Protein AF-A0A1W9R0A8-F1 (afdb_monomer_lite)

Secondary structure (DSSP, 8-state):
--TTTTTEEE-SSHHHHHHHHHTT-EEE-EEE-SSGGGTT-THHHHHHHHTTEEEE-S---

Radius of gyration: 13.76 Å; chains: 1; bounding box: 33×22×35 Å

Foldseek 3Di:
DCPQVVAEDEDQDPVSCVVQVVVNHHYDADEAEALVQCPPPVVVVVVVVVVGHDYYDHHDD

Structure (mmCIF, N/CA/C/O backbone):
data_AF-A0A1W9R0A8-F1
#
_entry.id   AF-A0A1W9R0A8-F1
#
loop_
_atom_site.group_PDB
_atom_site.id
_atom_site.type_symbol
_atom_site.label_atom_id
_atom_site.label_alt_id
_atom_site.label_comp_id
_atom_site.label_asym_id
_atom_site.label_entity_id
_atom_site.label_seq_id
_atom_site.pdbx_PDB_ins_code
_atom_site.Cartn_x
_atom_site.Cartn_y
_atom_site.Cartn_z
_atom_site.occupancy
_atom_site.B_iso_or_equiv
_atom_site.auth_seq_id
_atom_site.auth_comp_id
_atom_site.auth_asym_id
_atom_site.auth_atom_id
_atom_site.pdbx_PDB_model_num
ATOM 1 N N . MET A 1 1 ? -1.039 -16.855 7.976 1.00 61.75 1 MET A N 1
ATOM 2 C CA . MET A 1 1 ? -1.282 -15.399 7.850 1.00 61.75 1 MET A CA 1
ATOM 3 C C . MET A 1 1 ? -2.215 -14.805 8.926 1.00 61.75 1 MET A C 1
ATOM 5 O O . MET A 1 1 ? -2.743 -13.739 8.687 1.00 61.75 1 MET A O 1
ATOM 9 N N . ASN A 1 2 ? -2.385 -15.382 10.133 1.00 76.69 2 ASN A N 1
ATOM 10 C CA . ASN A 1 2 ? -3.424 -14.898 11.077 1.00 76.69 2 ASN A CA 1
ATOM 11 C C . ASN A 1 2 ? -2.978 -14.704 12.541 1.00 76.69 2 ASN A C 1
ATOM 13 O O . ASN A 1 2 ? -3.825 -14.591 13.421 1.00 76.69 2 ASN A O 1
ATOM 17 N N . ARG A 1 3 ? -1.669 -14.618 12.832 1.00 91.75 3 ARG A N 1
ATOM 18 C CA . ARG A 1 3 ? -1.176 -14.520 14.226 1.00 91.75 3 ARG A CA 1
ATOM 19 C C . ARG A 1 3 ? -1.722 -13.309 15.004 1.00 91.75 3 ARG A C 1
ATOM 21 O O . ARG A 1 3 ? -1.853 -13.398 16.214 1.00 91.75 3 ARG A O 1
ATOM 28 N N . ASN A 1 4 ? -2.066 -12.211 14.323 1.00 94.75 4 ASN A N 1
ATOM 29 C CA . ASN A 1 4 ? -2.504 -10.949 14.941 1.00 94.75 4 ASN A CA 1
ATOM 30 C C . ASN A 1 4 ? -3.904 -10.495 14.492 1.00 94.75 4 ASN A C 1
ATOM 32 O O . ASN A 1 4 ? -4.219 -9.309 14.564 1.00 94.75 4 ASN A O 1
ATOM 36 N N . ALA A 1 5 ? -4.757 -11.415 14.027 1.00 93.31 5 ALA A N 1
ATOM 37 C CA . ALA A 1 5 ? -6.062 -11.068 13.449 1.00 93.31 5 ALA A CA 1
ATOM 38 C C . ALA A 1 5 ? -7.015 -10.354 14.435 1.00 93.31 5 ALA A C 1
ATOM 40 O O . ALA A 1 5 ? -7.963 -9.679 14.019 1.00 93.31 5 ALA A O 1
ATOM 41 N N . GLN A 1 6 ? -6.765 -10.490 15.742 1.00 95.44 6 GLN A N 1
ATOM 42 C CA . GLN A 1 6 ? -7.478 -9.762 16.792 1.00 95.44 6 GLN A CA 1
ATOM 43 C C . GLN A 1 6 ? -7.097 -8.273 16.861 1.00 95.44 6 GLN A C 1
ATOM 45 O O . GLN A 1 6 ? -7.944 -7.461 17.208 1.00 95.44 6 GLN A O 1
ATOM 50 N N . PHE A 1 7 ? -5.876 -7.903 16.458 1.00 96.94 7 PHE A N 1
ATOM 51 C CA . PHE A 1 7 ? -5.347 -6.539 16.587 1.00 96.94 7 PHE A CA 1
ATOM 52 C C . PHE A 1 7 ? -5.259 -5.777 15.262 1.00 96.94 7 PHE A C 1
ATOM 54 O O . PHE A 1 7 ? -5.353 -4.551 15.257 1.00 96.94 7 PHE A O 1
ATOM 61 N N . ALA A 1 8 ? -5.047 -6.470 14.141 1.00 97.25 8 ALA A N 1
ATOM 62 C CA . ALA A 1 8 ? -4.783 -5.836 12.852 1.00 97.25 8 ALA A CA 1
ATOM 63 C C . ALA A 1 8 ? -5.428 -6.588 11.684 1.00 97.25 8 ALA A C 1
ATOM 65 O O . ALA A 1 8 ? -5.661 -7.799 11.754 1.00 97.25 8 ALA A O 1
ATOM 66 N N . LYS A 1 9 ? -5.702 -5.863 10.595 1.00 97.75 9 LYS A N 1
ATOM 67 C CA . LYS A 1 9 ? -6.233 -6.421 9.346 1.00 97.75 9 LYS A CA 1
ATOM 68 C C . LYS A 1 9 ? -5.679 -5.662 8.137 1.00 97.75 9 LYS A C 1
ATOM 70 O O . LYS A 1 9 ? -5.461 -4.455 8.210 1.00 97.75 9 LYS A O 1
ATOM 75 N N . LEU A 1 10 ? -5.466 -6.385 7.036 1.00 97.31 10 LEU A N 1
ATOM 76 C CA . LEU A 1 10 ? -5.079 -5.786 5.760 1.00 97.31 10 LEU A CA 1
ATOM 77 C C . LEU A 1 10 ? -6.204 -4.898 5.217 1.00 97.31 10 LEU A C 1
ATOM 79 O O . LEU A 1 10 ? -7.376 -5.279 5.284 1.00 97.31 10 LEU A O 1
ATOM 83 N N . ALA A 1 11 ? -5.824 -3.738 4.692 1.00 98.25 11 ALA A N 1
ATOM 84 C CA . ALA A 1 11 ? -6.701 -2.787 4.032 1.00 98.25 11 ALA A CA 1
ATOM 85 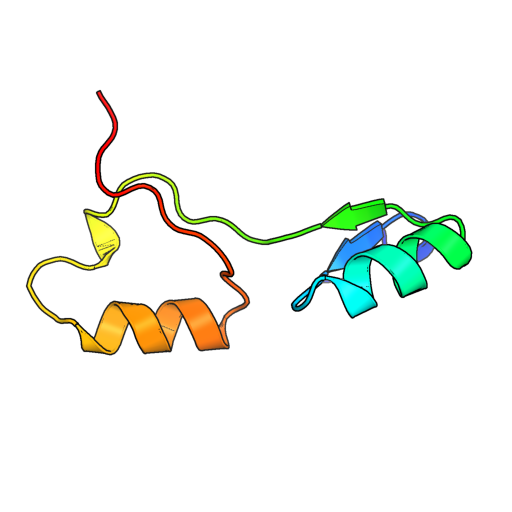C C . ALA A 1 11 ? -6.304 -2.648 2.561 1.00 98.25 11 ALA A C 1
ATOM 87 O O . ALA A 1 11 ? -5.120 -2.549 2.231 1.00 98.25 11 ALA A O 1
ATOM 88 N N . PHE A 1 12 ? -7.306 -2.638 1.686 1.00 98.19 12 PHE A N 1
ATOM 89 C CA . PHE A 1 12 ? -7.121 -2.539 0.240 1.00 98.19 12 PHE A CA 1
ATOM 90 C C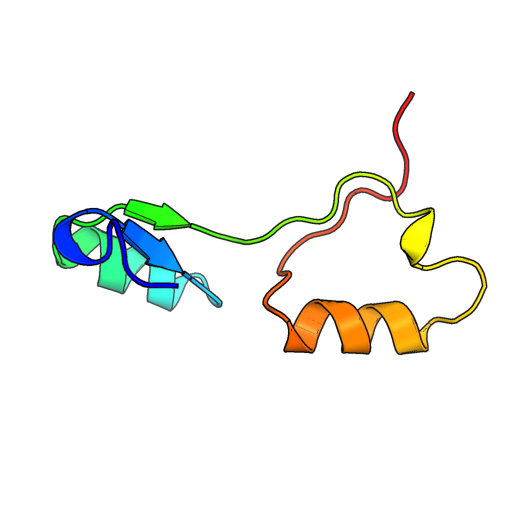 . PHE A 1 12 ? -7.777 -1.293 -0.358 1.00 98.19 12 PHE A C 1
ATOM 92 O O . PHE A 1 12 ? -7.588 -1.015 -1.541 1.00 98.19 12 PHE A O 1
ATOM 99 N N . SER A 1 13 ? -8.521 -0.543 0.449 1.00 98.25 13 SER A N 1
ATOM 100 C CA . SER A 1 13 ? -9.153 0.726 0.099 1.00 98.25 13 SER A CA 1
ATOM 101 C C . SER A 1 13 ? -9.194 1.657 1.320 1.00 98.25 13 SER A C 1
ATOM 103 O O . SER A 1 13 ? -9.043 1.191 2.455 1.00 98.25 13 SER A O 1
ATOM 105 N N . PRO A 1 14 ? -9.424 2.967 1.133 1.00 98.06 14 PRO A N 1
ATOM 106 C CA . PRO A 1 14 ? -9.678 3.883 2.246 1.00 98.06 14 PRO A CA 1
ATOM 107 C C . PRO A 1 14 ? -10.857 3.438 3.129 1.00 98.06 14 PRO A C 1
ATOM 109 O O . PRO A 1 14 ? -10.766 3.494 4.354 1.00 98.06 14 PRO A O 1
ATOM 112 N N . ASP A 1 15 ? -11.921 2.904 2.525 1.00 98.62 15 ASP A N 1
ATOM 113 C CA . ASP A 1 15 ? -13.095 2.402 3.250 1.00 98.62 15 ASP A CA 1
ATOM 114 C C . ASP A 1 15 ? -12.752 1.219 4.162 1.00 98.62 15 ASP A C 1
ATOM 116 O O . ASP A 1 15 ? -13.270 1.116 5.277 1.00 98.62 15 ASP A O 1
ATOM 120 N N . ASP A 1 16 ? -11.833 0.342 3.736 1.00 98.44 16 ASP A N 1
ATOM 121 C CA . ASP A 1 16 ? -11.312 -0.708 4.607 1.00 98.44 16 ASP A CA 1
ATOM 122 C C . ASP A 1 16 ? -10.623 -0.118 5.834 1.00 98.44 16 ASP A C 1
ATOM 124 O O . ASP A 1 16 ? -10.809 -0.642 6.932 1.00 98.44 16 ASP A O 1
ATOM 128 N N . ALA A 1 17 ? -9.857 0.965 5.675 1.00 98.19 17 ALA A N 1
ATOM 129 C CA . ALA A 1 17 ? -9.172 1.610 6.789 1.00 98.19 17 ALA A CA 1
ATOM 130 C C . ALA A 1 17 ? -10.169 2.118 7.834 1.00 98.19 17 ALA A C 1
ATOM 132 O O . ALA A 1 17 ? -10.037 1.798 9.018 1.00 98.19 17 ALA A O 1
ATOM 133 N N . VAL A 1 18 ? -11.206 2.825 7.378 1.00 98.44 18 VAL A N 1
ATOM 134 C CA . VAL A 1 18 ? -12.289 3.333 8.230 1.00 98.44 18 VAL A CA 1
ATOM 135 C C . VAL A 1 18 ? -13.022 2.177 8.910 1.00 98.44 18 VAL A C 1
ATOM 137 O O . VAL A 1 18 ? -13.140 2.144 10.135 1.00 98.44 18 VAL A O 1
ATOM 140 N N . ARG A 1 19 ? -13.451 1.167 8.144 1.00 98.56 19 ARG A N 1
ATOM 141 C CA . ARG A 1 19 ? -14.160 -0.009 8.670 1.00 98.56 19 ARG A CA 1
ATOM 142 C C . ARG A 1 19 ? -13.318 -0.776 9.691 1.00 98.56 19 ARG A C 1
ATOM 144 O O . ARG A 1 19 ? -13.853 -1.258 10.685 1.00 98.56 19 ARG A O 1
ATOM 151 N N . ILE A 1 20 ? -12.021 -0.957 9.453 1.00 98.44 20 ILE A N 1
ATOM 152 C CA . ILE A 1 20 ? -11.119 -1.677 10.365 1.00 98.44 20 ILE A CA 1
ATOM 153 C C . ILE A 1 20 ? -10.892 -0.864 11.647 1.00 98.44 20 ILE A C 1
ATOM 155 O O . ILE A 1 20 ? -10.988 -1.439 12.733 1.00 98.44 20 ILE A O 1
ATOM 159 N N . GLY A 1 21 ? -10.680 0.450 11.528 1.00 98.12 21 GLY A N 1
ATOM 160 C CA . GLY A 1 21 ? -10.540 1.362 12.666 1.00 98.12 21 GLY A CA 1
ATOM 161 C C . GLY A 1 21 ? -11.784 1.391 13.554 1.00 98.12 21 GLY A C 1
ATOM 162 O O . GLY A 1 21 ? -11.672 1.228 14.767 1.00 98.12 21 GLY A O 1
ATOM 163 N N . ASN A 1 22 ? -12.976 1.459 12.954 1.00 98.31 22 ASN A N 1
ATOM 164 C CA . ASN A 1 22 ? -14.254 1.405 13.678 1.00 98.31 22 ASN A CA 1
ATOM 165 C C . ASN A 1 22 ? -14.461 0.088 14.446 1.00 98.31 22 ASN A C 1
ATOM 167 O O . ASN A 1 22 ? -15.201 0.049 15.421 1.00 98.31 22 ASN A O 1
ATOM 171 N N . ASN A 1 23 ? -13.786 -0.989 14.036 1.00 97.56 23 ASN A N 1
ATOM 172 C CA . ASN A 1 23 ? -13.789 -2.275 14.737 1.00 97.56 23 ASN A CA 1
ATOM 173 C C . ASN A 1 23 ? -12.683 -2.384 15.809 1.00 97.56 23 ASN A C 1
ATOM 175 O O . ASN A 1 23 ? -12.391 -3.486 16.273 1.00 97.56 23 ASN A O 1
ATOM 179 N N . GLY A 1 24 ? -12.021 -1.276 16.163 1.00 97.94 24 GLY A N 1
ATOM 180 C CA . GLY A 1 24 ? -10.955 -1.233 17.169 1.00 97.94 24 GLY A CA 1
ATOM 181 C C . GLY A 1 24 ? -9.640 -1.883 16.727 1.00 97.94 24 GLY A C 1
ATOM 182 O O . GLY A 1 24 ? -8.795 -2.197 17.565 1.00 97.94 24 GLY A O 1
ATOM 183 N N . LYS A 1 25 ? -9.454 -2.120 15.422 1.00 98.12 25 LYS A N 1
ATOM 184 C CA . LYS A 1 25 ? -8.263 -2.775 14.864 1.00 98.12 25 LYS A CA 1
ATOM 185 C C . LYS A 1 25 ? -7.391 -1.788 14.098 1.00 98.12 25 LYS A C 1
ATOM 187 O O . LYS A 1 25 ? -7.850 -0.760 13.612 1.00 98.12 25 LYS A O 1
ATOM 192 N N . ARG A 1 26 ? -6.119 -2.143 13.925 1.00 98.06 26 ARG A N 1
ATOM 193 C CA . ARG A 1 26 ? -5.178 -1.408 13.072 1.00 98.06 26 ARG A CA 1
ATOM 194 C C . ARG A 1 26 ? -5.355 -1.824 11.612 1.00 98.06 26 ARG A C 1
ATOM 196 O O . ARG A 1 26 ? -5.241 -3.008 11.286 1.00 98.06 26 ARG A O 1
ATOM 203 N N . ALA A 1 27 ? -5.621 -0.853 10.744 1.00 98.06 27 ALA A N 1
ATOM 204 C CA . ALA A 1 27 ? -5.576 -1.037 9.299 1.00 98.06 27 ALA A CA 1
ATOM 205 C C . ALA A 1 27 ? -4.119 -1.063 8.823 1.00 98.06 27 ALA A C 1
ATOM 207 O O . ALA A 1 27 ? -3.327 -0.207 9.211 1.00 98.06 27 ALA A O 1
ATOM 208 N N . VAL A 1 28 ? -3.767 -2.046 7.996 1.00 97.69 28 VAL A N 1
ATOM 209 C CA . VAL A 1 28 ? -2.416 -2.200 7.443 1.00 97.69 28 VAL A CA 1
ATOM 210 C C . VAL A 1 28 ? -2.503 -2.228 5.925 1.00 97.69 28 VAL A C 1
ATOM 212 O O . VAL A 1 28 ? -3.101 -3.140 5.358 1.00 97.69 28 VAL A O 1
ATOM 215 N N . PHE A 1 29 ? -1.890 -1.247 5.271 1.00 98.19 29 PHE A N 1
ATOM 216 C CA . PHE A 1 29 ? -1.703 -1.244 3.823 1.00 98.19 29 PHE A CA 1
ATOM 217 C C . PHE A 1 29 ? -0.343 -1.841 3.481 1.00 98.19 29 PHE A C 1
ATOM 219 O O . PHE A 1 29 ? 0.637 -1.608 4.187 1.00 98.19 29 PHE A O 1
ATOM 226 N N . ILE A 1 30 ? -0.280 -2.603 2.392 1.00 98.06 30 ILE A N 1
ATOM 227 C CA . ILE A 1 30 ? 0.990 -3.098 1.863 1.00 98.06 30 ILE A CA 1
ATOM 228 C C . ILE A 1 30 ? 1.533 -2.044 0.899 1.00 98.06 30 ILE A C 1
ATOM 230 O O . ILE A 1 30 ? 0.841 -1.630 -0.035 1.00 98.06 30 ILE A O 1
ATOM 234 N N . GLY A 1 31 ? 2.768 -1.621 1.139 1.00 97.00 31 GLY A N 1
ATOM 235 C CA . GLY A 1 31 ? 3.531 -0.753 0.252 1.00 97.00 31 GLY A CA 1
ATOM 236 C C . GLY A 1 31 ? 4.697 -1.494 -0.381 1.00 97.00 31 GLY A C 1
ATOM 237 O O . GLY A 1 31 ? 5.200 -2.466 0.184 1.00 97.00 31 GLY A O 1
ATOM 238 N N . ILE A 1 32 ? 5.127 -1.014 -1.541 1.00 97.38 32 ILE A N 1
ATOM 239 C CA . ILE A 1 32 ? 6.407 -1.385 -2.144 1.00 97.38 32 ILE A CA 1
ATOM 240 C C . ILE A 1 32 ? 7.328 -0.183 -1.999 1.00 97.38 32 ILE A C 1
ATOM 242 O O . ILE A 1 32 ? 7.026 0.902 -2.494 1.00 97.38 32 ILE A O 1
ATOM 246 N N . GLU A 1 33 ? 8.440 -0.378 -1.313 1.00 97.12 33 GLU A N 1
ATOM 247 C CA . GLU A 1 33 ? 9.520 0.592 -1.297 1.00 97.12 33 GLU A CA 1
ATOM 248 C C . GLU A 1 33 ? 10.532 0.209 -2.375 1.00 97.12 33 GLU A C 1
ATOM 250 O O . GLU A 1 33 ? 10.939 -0.952 -2.428 1.00 97.12 33 GLU A O 1
ATOM 255 N N . ASN A 1 34 ? 10.929 1.185 -3.198 1.00 96.19 34 ASN A N 1
ATOM 256 C CA . ASN A 1 34 ? 11.782 1.029 -4.379 1.00 96.19 34 ASN A CA 1
ATOM 257 C C . ASN A 1 34 ? 11.083 0.323 -5.559 1.00 96.19 34 ASN A C 1
ATOM 259 O O . ASN A 1 34 ? 10.631 -0.816 -5.462 1.00 96.19 34 ASN A O 1
ATOM 263 N N . GLY A 1 35 ? 11.057 0.990 -6.716 1.00 94.81 35 GLY A N 1
ATOM 264 C CA . GLY A 1 35 ? 10.462 0.493 -7.954 1.00 94.81 35 GLY A CA 1
ATOM 265 C C . GLY A 1 35 ? 11.287 -0.578 -8.662 1.00 94.81 35 GLY A C 1
ATOM 266 O O . GLY A 1 35 ? 10.809 -1.160 -9.632 1.00 94.81 35 GLY A O 1
ATOM 267 N N . TYR A 1 36 ? 12.497 -0.879 -8.180 1.00 96.56 36 TYR A N 1
ATOM 268 C CA . TYR A 1 36 ? 13.391 -1.876 -8.772 1.00 96.56 36 TYR A CA 1
ATOM 269 C C . TYR A 1 36 ? 12.724 -3.233 -9.090 1.00 96.56 36 TYR A C 1
ATOM 271 O O . TYR A 1 36 ? 12.953 -3.741 -10.187 1.00 96.56 36 TYR A O 1
ATOM 279 N N . PRO A 1 37 ? 11.842 -3.810 -8.240 1.00 95.81 37 PRO A N 1
ATOM 280 C CA . PRO A 1 37 ? 11.1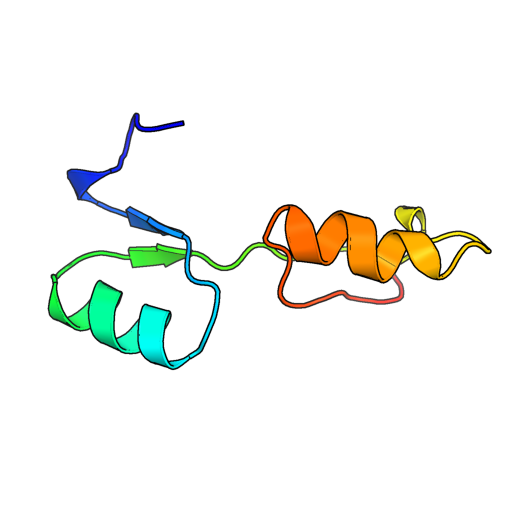57 -5.069 -8.550 1.00 95.81 37 PRO A CA 1
ATOM 281 C C . PRO A 1 37 ? 10.172 -5.007 -9.727 1.00 95.81 37 PRO A C 1
ATOM 283 O O . PRO A 1 37 ? 9.734 -6.057 -10.189 1.00 95.81 37 PRO A O 1
ATOM 286 N N . ILE A 1 38 ? 9.789 -3.812 -10.191 1.00 97.38 38 ILE A N 1
ATOM 287 C CA . ILE A 1 38 ? 8.980 -3.643 -11.408 1.00 97.38 38 ILE A CA 1
ATOM 288 C C . ILE A 1 38 ? 9.849 -3.851 -12.656 1.00 97.38 38 ILE A C 1
ATOM 290 O O . ILE A 1 38 ? 9.394 -4.411 -13.651 1.00 97.38 38 ILE A O 1
ATOM 294 N N . GLY A 1 39 ? 11.121 -3.443 -12.595 1.00 95.44 39 GLY A N 1
ATOM 295 C CA . GLY A 1 39 ? 12.052 -3.539 -13.715 1.00 95.44 39 GLY A CA 1
ATOM 296 C C . GLY A 1 39 ? 11.504 -2.871 -14.980 1.00 95.44 39 GLY A C 1
ATOM 297 O O . GLY A 1 39 ? 10.967 -1.767 -14.929 1.00 95.44 39 GLY A O 1
ATOM 298 N N . ASN A 1 40 ? 11.626 -3.567 -16.112 1.00 97.44 40 ASN A N 1
ATOM 299 C CA . ASN A 1 40 ? 11.114 -3.120 -17.412 1.00 97.44 40 ASN A CA 1
ATOM 300 C C . ASN A 1 40 ? 9.777 -3.787 -17.794 1.00 97.44 40 ASN A C 1
ATOM 302 O O . ASN A 1 40 ? 9.354 -3.688 -18.944 1.00 97.44 40 ASN A O 1
ATOM 306 N N . ASP A 1 41 ? 9.128 -4.488 -16.860 1.00 97.81 41 ASP A N 1
ATOM 307 C CA . ASP A 1 41 ? 7.879 -5.210 -17.097 1.00 97.81 41 ASP A CA 1
ATOM 308 C C . ASP A 1 41 ? 6.740 -4.597 -16.274 1.00 97.81 41 ASP A C 1
ATOM 310 O O . ASP A 1 41 ? 6.598 -4.830 -15.073 1.00 97.81 41 ASP A O 1
ATOM 314 N N . LEU A 1 42 ? 5.881 -3.821 -16.937 1.00 97.19 42 LEU A N 1
ATOM 315 C CA . LEU A 1 42 ? 4.746 -3.167 -16.285 1.00 97.19 42 LEU A CA 1
ATOM 316 C C . LEU A 1 42 ? 3.704 -4.153 -15.737 1.00 97.19 42 LEU A C 1
ATOM 318 O O . LEU A 1 42 ? 2.952 -3.775 -14.836 1.00 97.19 42 LEU A O 1
ATOM 322 N N . SER A 1 43 ? 3.679 -5.413 -16.194 1.00 98.25 43 SER A N 1
ATOM 323 C CA . SER A 1 43 ? 2.793 -6.435 -15.618 1.00 98.25 43 SER A CA 1
ATOM 324 C C . SER A 1 43 ? 3.109 -6.702 -14.140 1.00 98.25 43 SER A C 1
ATOM 326 O O . SER A 1 43 ? 2.239 -7.123 -13.372 1.00 98.25 43 SER A O 1
ATOM 328 N N . MET A 1 44 ? 4.324 -6.358 -13.691 1.00 98.31 44 MET A N 1
ATOM 329 C CA . MET A 1 44 ? 4.703 -6.431 -12.284 1.00 98.31 44 MET A CA 1
ATOM 330 C C . MET A 1 44 ? 3.861 -5.521 -11.399 1.00 98.31 44 MET A C 1
ATOM 332 O O . MET A 1 44 ? 3.536 -5.916 -10.279 1.00 98.31 44 MET A O 1
ATOM 336 N N . VAL A 1 45 ? 3.409 -4.366 -11.894 1.00 98.00 45 VAL A N 1
ATOM 337 C CA . VAL A 1 45 ? 2.507 -3.486 -11.133 1.00 98.00 45 VAL A CA 1
ATOM 338 C C . VAL A 1 45 ? 1.220 -4.228 -10.765 1.00 98.00 45 VAL A C 1
ATOM 340 O O . VAL A 1 45 ? 0.825 -4.251 -9.597 1.00 98.00 45 VAL A O 1
ATOM 343 N N . GLU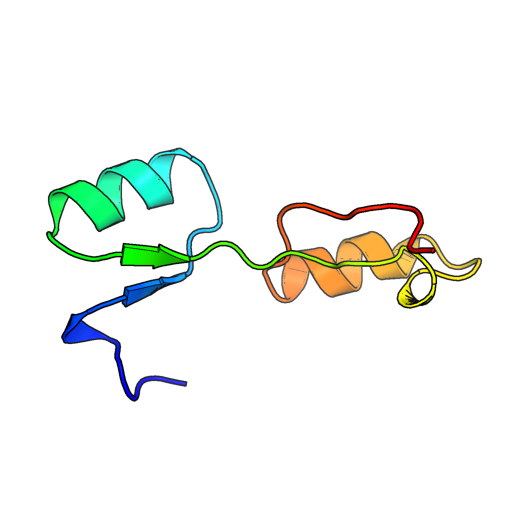 A 1 46 ? 0.604 -4.899 -11.738 1.00 98.31 46 GLU A N 1
ATOM 344 C CA . GLU A 1 46 ? -0.601 -5.699 -11.525 1.00 98.31 46 GLU A CA 1
ATOM 345 C C . GLU A 1 46 ? -0.319 -6.910 -10.617 1.00 98.31 46 GLU A C 1
ATOM 347 O O . GLU A 1 46 ? -1.057 -7.167 -9.660 1.00 98.31 46 GLU A O 1
ATOM 352 N N . TYR A 1 47 ? 0.803 -7.601 -10.835 1.00 98.25 47 TYR A N 1
ATOM 353 C CA . TYR A 1 47 ? 1.232 -8.730 -10.008 1.00 98.25 47 TYR A CA 1
ATOM 354 C C . TYR A 1 47 ? 1.374 -8.359 -8.521 1.00 98.25 47 TYR A C 1
ATOM 356 O O . TYR A 1 47 ? 0.956 -9.127 -7.648 1.00 98.25 47 TYR A O 1
ATOM 364 N N . PHE A 1 48 ? 1.942 -7.192 -8.192 1.00 98.19 48 PHE A N 1
ATOM 365 C CA . PHE A 1 48 ? 2.019 -6.722 -6.804 1.00 98.19 48 PHE A CA 1
ATOM 366 C C . PHE A 1 48 ? 0.678 -6.207 -6.274 1.00 98.19 48 PHE A C 1
ATOM 368 O O . PHE A 1 48 ? 0.355 -6.438 -5.103 1.00 98.19 48 PHE A O 1
ATOM 375 N N . HIS A 1 49 ? -0.127 -5.558 -7.117 1.00 98.19 49 HIS A N 1
ATOM 376 C CA . HIS A 1 49 ? -1.459 -5.098 -6.742 1.00 98.19 49 HIS A CA 1
ATOM 377 C C . HIS A 1 49 ? -2.372 -6.262 -6.315 1.00 98.19 49 HIS A C 1
ATOM 379 O O . HIS A 1 49 ? -3.025 -6.169 -5.266 1.00 98.19 49 HIS A O 1
ATOM 385 N N . TYR A 1 50 ? -2.365 -7.388 -7.045 1.00 98.06 50 TYR A N 1
ATOM 386 C CA . TYR A 1 50 ? -3.121 -8.597 -6.676 1.00 98.06 50 TYR A CA 1
ATOM 387 C C . TYR A 1 50 ? -2.663 -9.221 -5.358 1.00 98.06 50 TYR A C 1
ATOM 389 O O . TYR A 1 50 ? -3.462 -9.821 -4.642 1.00 98.06 50 TYR A O 1
ATOM 397 N N . ARG A 1 51 ? -1.392 -9.039 -4.991 1.00 97.25 51 ARG A N 1
ATOM 398 C CA . ARG A 1 51 ? -0.848 -9.474 -3.695 1.00 97.25 51 ARG A CA 1
ATOM 399 C C . ARG A 1 51 ? -1.106 -8.482 -2.560 1.00 97.25 51 ARG A C 1
ATOM 401 O O . ARG A 1 51 ? -0.717 -8.745 -1.424 1.00 97.25 51 ARG A O 1
ATOM 408 N N . GLY A 1 52 ? -1.794 -7.377 -2.845 1.00 97.88 52 GLY A N 1
ATOM 409 C CA . GLY A 1 52 ? -2.308 -6.452 -1.843 1.00 97.88 52 GLY A CA 1
ATOM 410 C C . GLY A 1 52 ? -1.592 -5.112 -1.756 1.00 97.88 52 GLY A C 1
ATOM 411 O O . GLY A 1 52 ? -1.989 -4.295 -0.928 1.00 97.88 52 GLY A O 1
ATOM 412 N N . ALA A 1 53 ? -0.574 -4.856 -2.585 1.00 98.12 53 ALA A N 1
ATOM 413 C CA . ALA A 1 53 ? 0.101 -3.561 -2.597 1.00 98.12 53 ALA A CA 1
ATOM 414 C C . ALA A 1 53 ? -0.862 -2.437 -3.020 1.00 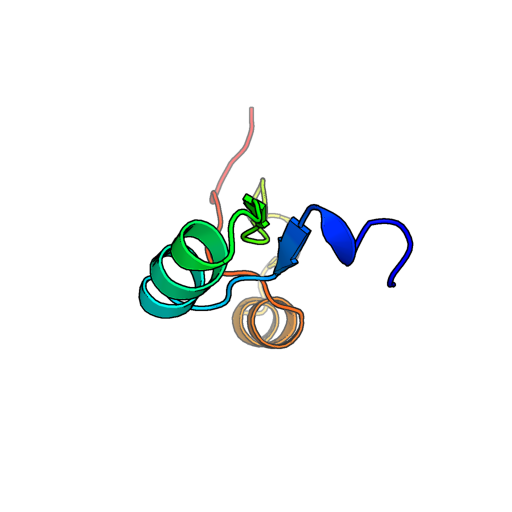98.12 53 ALA A C 1
ATOM 416 O O . ALA A 1 53 ? -1.652 -2.610 -3.951 1.00 98.12 53 ALA A O 1
ATOM 417 N N . ARG A 1 54 ? -0.815 -1.289 -2.336 1.00 98.25 54 ARG A N 1
ATOM 418 C CA . ARG A 1 54 ? -1.678 -0.123 -2.618 1.00 98.25 54 ARG A CA 1
ATOM 419 C C . ARG A 1 54 ? -0.928 1.183 -2.840 1.00 98.25 54 AR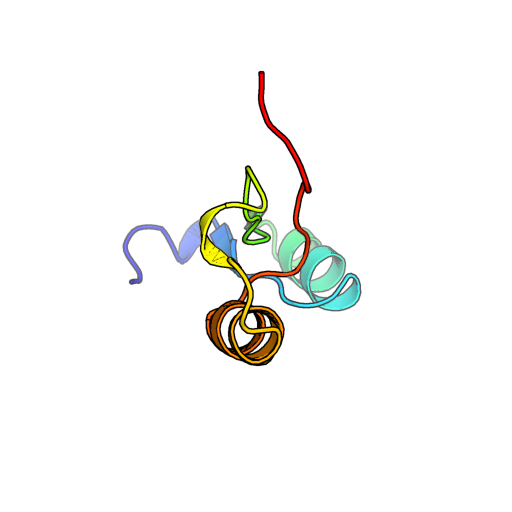G A C 1
ATOM 421 O O . ARG A 1 54 ? -1.544 2.168 -3.226 1.00 98.25 54 ARG A O 1
ATOM 428 N N . TYR A 1 55 ? 0.384 1.183 -2.648 1.00 97.12 55 TYR A N 1
ATOM 429 C CA . TYR A 1 55 ? 1.255 2.293 -3.010 1.00 97.12 55 TYR A CA 1
ATOM 430 C C . TYR A 1 55 ? 2.666 1.774 -3.297 1.00 97.12 55 TYR A C 1
ATOM 432 O O . TYR A 1 55 ? 3.067 0.719 -2.796 1.00 97.12 55 TYR A O 1
ATOM 440 N N . ILE A 1 56 ? 3.403 2.515 -4.120 1.00 97.44 56 ILE A N 1
ATOM 441 C CA . ILE A 1 56 ? 4.785 2.221 -4.493 1.00 97.44 56 ILE A CA 1
ATOM 442 C C . ILE A 1 56 ? 5.603 3.511 -4.465 1.00 97.44 56 ILE A C 1
ATOM 444 O O . ILE A 1 56 ? 5.133 4.547 -4.936 1.00 97.44 56 ILE A O 1
ATOM 448 N N . THR A 1 57 ? 6.819 3.456 -3.926 1.00 97.44 57 THR A N 1
ATOM 449 C CA . THR A 1 57 ? 7.828 4.497 -4.155 1.00 97.44 57 THR A CA 1
ATOM 450 C C . THR A 1 57 ? 8.715 4.081 -5.325 1.00 97.44 57 THR A C 1
ATOM 452 O O . THR A 1 57 ? 9.082 2.916 -5.449 1.00 97.44 57 THR A O 1
ATOM 455 N N . LEU A 1 58 ? 9.040 5.018 -6.220 1.00 94.12 58 LEU A N 1
ATOM 456 C CA . LEU A 1 58 ? 9.782 4.688 -7.445 1.00 94.12 58 LEU A CA 1
ATOM 457 C C . LEU A 1 58 ? 11.272 4.458 -7.189 1.00 94.12 58 LEU A C 1
ATOM 459 O O . LEU A 1 58 ? 11.868 3.578 -7.800 1.00 94.12 58 LEU A O 1
ATOM 463 N N . CYS A 1 59 ? 11.853 5.207 -6.258 1.00 93.31 59 CYS A N 1
ATOM 464 C CA . CYS A 1 59 ? 13.272 5.144 -5.941 1.00 93.31 59 CYS A CA 1
ATOM 465 C C . CYS A 1 59 ? 13.476 5.052 -4.430 1.00 93.31 59 CYS A C 1
ATOM 467 O O . CYS A 1 59 ? 12.628 5.476 -3.643 1.00 93.31 59 CYS A O 1
ATOM 469 N N . HIS A 1 60 ? 14.639 4.535 -4.061 1.00 86.00 60 HIS A N 1
ATOM 470 C CA . HIS A 1 60 ? 15.218 4.592 -2.728 1.00 86.00 60 HIS A CA 1
ATOM 471 C C . HIS A 1 60 ? 16.693 4.985 -2.894 1.00 86.00 60 HIS A C 1
ATOM 473 O O . HIS A 1 60 ? 17.265 4.717 -3.954 1.00 86.00 60 HIS A O 1
ATOM 479 N N . SER A 1 61 ? 17.270 5.662 -1.901 1.00 82.31 61 SER A N 1
ATOM 480 C CA . SER A 1 61 ? 18.668 6.116 -1.929 1.00 82.31 61 SER A CA 1
ATOM 481 C C . SER A 1 61 ? 19.664 4.967 -1.846 1.00 82.31 61 SER A C 1
ATOM 483 O O . SER A 1 61 ? 19.340 3.964 -1.163 1.00 82.31 61 SER A O 1
#

Sequence (61 aa):
MNRNAQFAKLAFSPDDAVRIGNNGKRAVFIGIENGYPIGNDLSMVEYFHYRGARYITLCHS

pLDDT: mean 95.92, std 5.79, range [61.75, 98.62]